Protein AF-A0A8D8CES4-F1 (afdb_monomer)

Foldseek 3Di:
DPPDPDPVNVVVVLVVQLVVLLVCLVPPDADPAADPPDDADAAPVSLLVVVLVQQVDSDHDVNVNSNRLRRYDQDCVRCVVQQDDDDPEKDWGWPDPHPVRDTDTDIHDDPPHDDDDDGDVSDRDHDDDRDDDDDDDDDDDDDD

Structure (mmCIF, N/CA/C/O backbone):
data_AF-A0A8D8CES4-F1
#
_entry.id   AF-A0A8D8CES4-F1
#
loop_
_atom_site.group_PDB
_atom_site.id
_atom_site.type_symbol
_atom_site.label_atom_id
_atom_site.label_alt_id
_atom_site.label_comp_id
_atom_site.label_asym_id
_atom_site.label_entity_id
_atom_site.label_seq_id
_atom_site.pdbx_PDB_ins_code
_atom_site.Cartn_x
_atom_site.Cartn_y
_atom_site.Cartn_z
_atom_site.occupancy
_atom_site.B_iso_or_equiv
_atom_site.auth_seq_id
_atom_site.auth_comp_id
_atom_site.auth_asym_id
_atom_site.auth_atom_id
_atom_site.pdbx_PDB_model_num
ATOM 1 N N . MET A 1 1 ? -45.005 7.919 4.998 1.00 36.72 1 MET A N 1
ATOM 2 C CA . MET A 1 1 ? -44.680 7.477 3.627 1.00 36.72 1 MET A CA 1
ATOM 3 C C . MET A 1 1 ? -43.292 6.870 3.662 1.00 36.72 1 MET A C 1
ATOM 5 O O . MET A 1 1 ? -42.314 7.602 3.669 1.00 36.72 1 MET A O 1
ATOM 9 N N . THR A 1 2 ? -43.204 5.549 3.790 1.00 36.75 2 THR A N 1
ATOM 10 C CA . THR A 1 2 ? -41.931 4.830 3.678 1.00 36.75 2 THR A CA 1
ATOM 11 C C . THR A 1 2 ? -41.704 4.614 2.190 1.00 36.75 2 THR A C 1
ATOM 13 O O . THR A 1 2 ? -42.417 3.822 1.578 1.00 36.75 2 THR A O 1
ATOM 16 N N . SER A 1 3 ? -40.812 5.393 1.579 1.00 40.34 3 SER A N 1
ATOM 17 C CA . SER A 1 3 ? -40.444 5.166 0.183 1.00 40.34 3 SER A CA 1
ATOM 18 C C . SER A 1 3 ? -39.639 3.874 0.134 1.00 40.34 3 SER A C 1
ATOM 20 O O . SER A 1 3 ? -38.518 3.822 0.633 1.00 40.34 3 SER A O 1
ATOM 22 N N . VAL A 1 4 ? -40.247 2.814 -0.393 1.00 48.78 4 VAL A N 1
ATOM 23 C CA . VAL A 1 4 ? -39.554 1.564 -0.704 1.00 48.78 4 VAL A CA 1
ATOM 24 C C . VAL A 1 4 ? -38.598 1.891 -1.846 1.00 48.78 4 VAL A C 1
ATOM 26 O O . VAL A 1 4 ? -39.045 2.153 -2.961 1.00 48.78 4 VAL A O 1
ATOM 29 N N . MET A 1 5 ? -37.301 1.960 -1.554 1.00 45.06 5 MET A N 1
ATOM 30 C CA . MET A 1 5 ? -36.267 2.054 -2.584 1.00 45.06 5 MET A CA 1
ATOM 31 C C . MET A 1 5 ? -36.370 0.768 -3.415 1.00 45.06 5 MET A C 1
ATOM 33 O O . MET A 1 5 ? -36.279 -0.326 -2.853 1.00 45.06 5 MET A O 1
ATOM 37 N N . ARG A 1 6 ? -36.701 0.877 -4.708 1.00 45.31 6 ARG A N 1
ATOM 38 C CA . ARG A 1 6 ? -36.865 -0.302 -5.567 1.00 45.31 6 ARG A CA 1
ATOM 39 C C . ARG A 1 6 ? -35.496 -0.939 -5.781 1.00 45.31 6 ARG A C 1
ATOM 41 O O . ARG A 1 6 ? -34.496 -0.237 -5.880 1.00 45.31 6 ARG A O 1
ATOM 48 N N . ILE A 1 7 ? -35.467 -2.266 -5.857 1.00 55.28 7 ILE A N 1
ATOM 49 C CA . ILE A 1 7 ? -34.242 -3.056 -6.068 1.00 55.28 7 ILE A CA 1
ATOM 50 C C . ILE A 1 7 ? -33.502 -2.583 -7.336 1.00 55.28 7 ILE A C 1
ATOM 52 O O . ILE A 1 7 ? -32.289 -2.411 -7.303 1.00 55.28 7 ILE A O 1
ATOM 56 N N . GLU A 1 8 ? -34.248 -2.232 -8.386 1.00 51.62 8 GLU A N 1
ATOM 57 C CA . GLU A 1 8 ? -33.722 -1.679 -9.644 1.00 51.62 8 GLU A CA 1
ATOM 58 C C . GLU A 1 8 ? -32.961 -0.348 -9.451 1.00 51.62 8 GLU A C 1
ATOM 60 O O . GLU A 1 8 ? -31.939 -0.120 -10.093 1.00 51.62 8 GLU A O 1
ATOM 65 N N . ASP A 1 9 ? -33.399 0.521 -8.530 1.00 52.28 9 ASP A N 1
ATOM 66 C CA . ASP A 1 9 ? -32.735 1.811 -8.274 1.00 52.28 9 ASP A CA 1
ATOM 67 C C . ASP A 1 9 ? -31.383 1.624 -7.560 1.00 52.28 9 ASP A C 1
ATOM 69 O O . ASP A 1 9 ? -30.446 2.401 -7.764 1.00 52.28 9 ASP A O 1
ATOM 73 N N . ALA A 1 10 ? -31.269 0.590 -6.719 1.00 56.56 10 ALA A N 1
ATOM 74 C CA . ALA A 1 10 ? -30.037 0.252 -6.012 1.00 56.56 10 ALA A CA 1
ATOM 75 C C . ALA A 1 10 ? -29.007 -0.413 -6.941 1.00 56.56 10 ALA A C 1
ATOM 77 O O . ALA A 1 10 ? -27.823 -0.082 -6.868 1.00 56.56 10 ALA A O 1
ATOM 78 N N . GLU A 1 11 ? -29.453 -1.288 -7.846 1.00 57.50 11 GLU A N 1
ATOM 79 C CA . GLU A 1 11 ? -28.596 -1.942 -8.844 1.00 57.50 11 GLU A CA 1
ATOM 80 C C . GLU A 1 11 ? -27.995 -0.928 -9.826 1.00 57.50 11 GLU A C 1
ATOM 82 O O . GLU A 1 11 ? -26.779 -0.895 -10.007 1.00 57.50 11 GLU A O 1
ATOM 87 N N . VAL A 1 12 ? -28.804 -0.009 -10.363 1.00 58.59 12 VAL A N 1
ATOM 88 C CA . VAL A 1 12 ? -28.316 1.054 -11.262 1.00 58.59 12 VAL A CA 1
ATOM 89 C C . VAL A 1 12 ? -27.350 2.006 -10.540 1.00 58.59 12 VAL A C 1
ATOM 91 O O . VAL A 1 12 ? -26.373 2.484 -11.123 1.00 58.59 12 VAL A O 1
ATOM 94 N N . ALA A 1 13 ? -27.572 2.288 -9.251 1.00 61.44 13 ALA A N 1
ATOM 95 C CA . ALA A 1 13 ? -26.642 3.088 -8.453 1.00 61.44 13 ALA A CA 1
ATOM 96 C C . ALA A 1 13 ? -25.303 2.366 -8.200 1.00 61.44 13 ALA A C 1
ATOM 98 O O . ALA A 1 13 ? -24.259 3.025 -8.199 1.00 61.44 13 ALA A O 1
ATOM 99 N N . ALA A 1 14 ? -25.326 1.045 -8.007 1.00 63.00 14 ALA A N 1
ATOM 100 C CA . ALA A 1 14 ? -24.134 0.220 -7.818 1.00 63.00 14 ALA A CA 1
ATOM 101 C C . ALA A 1 14 ? -23.326 0.064 -9.119 1.00 63.00 14 ALA A C 1
ATOM 103 O O . ALA A 1 14 ? -22.108 0.248 -9.101 1.00 63.00 14 ALA A O 1
ATOM 104 N N . GLU A 1 15 ? -23.986 -0.168 -10.259 1.00 65.06 15 GLU A N 1
ATOM 105 C CA . GLU A 1 15 ? -23.335 -0.241 -11.577 1.00 65.06 15 GLU A CA 1
ATOM 106 C C . GLU A 1 15 ? -22.633 1.073 -11.947 1.00 65.06 15 GLU A C 1
ATOM 108 O O . GLU A 1 15 ? -21.473 1.074 -12.370 1.00 65.06 15 GLU A O 1
ATOM 113 N N . ASN A 1 16 ? -23.299 2.212 -11.722 1.00 77.88 16 ASN A N 1
ATOM 114 C CA . ASN A 1 16 ? -22.713 3.535 -11.956 1.00 77.88 16 ASN A CA 1
ATOM 115 C C . ASN A 1 16 ? -21.458 3.766 -11.104 1.00 77.88 16 ASN A C 1
A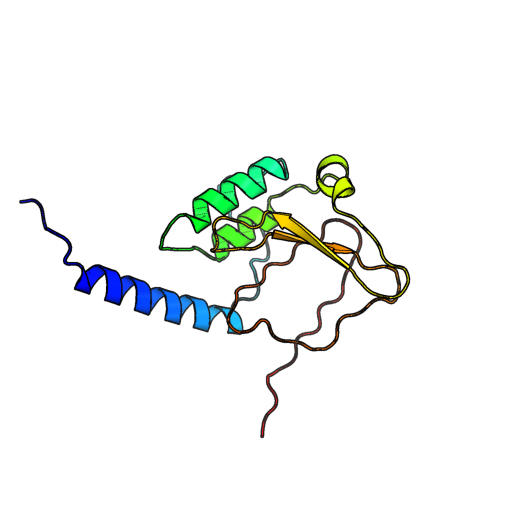TOM 117 O O . ASN A 1 16 ? -20.501 4.408 -11.543 1.00 77.88 16 ASN A O 1
ATOM 121 N N . GLN A 1 17 ? -21.444 3.232 -9.884 1.00 80.12 17 GLN A N 1
ATOM 122 C CA . GLN A 1 17 ? -20.298 3.351 -9.002 1.00 80.12 17 GLN A CA 1
ATOM 123 C C . GLN A 1 17 ? -19.151 2.423 -9.407 1.00 80.12 17 GLN A C 1
ATOM 125 O O . GLN A 1 17 ? -17.99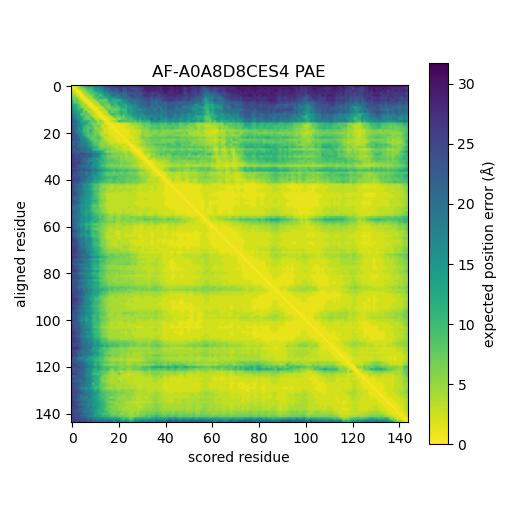8 2.849 -9.379 1.00 80.12 17 GLN A O 1
ATOM 130 N N . GLU A 1 18 ? -19.430 1.178 -9.788 1.00 81.50 18 GLU A N 1
ATOM 131 C CA . GLU A 1 18 ? -18.393 0.261 -10.256 1.00 81.50 18 GLU A CA 1
ATOM 132 C C . GLU A 1 18 ? -17.693 0.818 -11.499 1.00 81.50 18 GLU A C 1
ATOM 134 O O . GLU A 1 18 ? -16.464 0.847 -11.557 1.00 81.50 18 GLU A O 1
ATOM 139 N N . GLN A 1 19 ? -18.453 1.342 -12.464 1.00 82.31 19 GLN A N 1
ATOM 140 C CA . GLN A 1 19 ? -17.886 1.997 -13.645 1.00 82.31 19 GLN A CA 1
ATOM 141 C C . GLN A 1 19 ? -17.041 3.221 -13.273 1.00 82.31 19 GLN A C 1
ATOM 143 O O . GLN A 1 19 ? -15.943 3.398 -13.807 1.00 82.31 19 GLN A O 1
ATOM 148 N N . TYR A 1 20 ? -17.514 4.036 -12.326 1.00 83.75 20 TYR A N 1
ATOM 149 C CA . TYR A 1 20 ? -16.763 5.177 -11.806 1.00 83.75 20 TYR A CA 1
ATOM 150 C C . TYR A 1 20 ? -15.435 4.747 -11.160 1.00 83.75 20 TYR A C 1
ATOM 152 O O . TYR A 1 20 ? -14.378 5.282 -11.502 1.00 83.75 20 TYR A O 1
ATOM 160 N N . LEU A 1 21 ? -15.463 3.738 -10.285 1.00 82.00 21 LEU A N 1
ATOM 161 C CA . LEU A 1 21 ? -14.276 3.179 -9.635 1.00 82.00 21 LEU A CA 1
ATOM 162 C C . LEU A 1 21 ? -13.302 2.585 -10.663 1.00 82.00 21 LEU A C 1
ATOM 164 O O . LEU A 1 21 ? -12.125 2.945 -10.678 1.00 82.00 21 LEU A O 1
ATOM 168 N N . ARG A 1 22 ? -13.788 1.788 -11.621 1.00 83.12 22 ARG A N 1
ATOM 169 C CA . ARG A 1 22 ? -12.961 1.260 -12.720 1.00 83.12 22 ARG A CA 1
ATOM 170 C C . ARG A 1 22 ? -12.298 2.381 -13.518 1.00 83.12 22 ARG A C 1
ATOM 172 O O . ARG A 1 22 ? -11.114 2.286 -13.833 1.00 83.12 22 ARG A O 1
ATOM 179 N N . GLY A 1 23 ? -13.011 3.473 -13.792 1.00 79.81 23 GLY A N 1
ATOM 180 C CA . GLY A 1 23 ? -12.447 4.653 -14.453 1.00 79.81 23 GLY A CA 1
ATOM 181 C C . GLY A 1 23 ? -11.295 5.281 -13.661 1.00 79.81 23 GLY A C 1
ATOM 182 O O . GLY A 1 23 ? -10.253 5.616 -14.227 1.00 79.81 23 GLY A O 1
ATOM 183 N N . LEU A 1 24 ? -11.451 5.366 -12.340 1.00 82.00 24 LEU A N 1
ATOM 184 C CA . LEU A 1 24 ? -10.451 5.922 -11.431 1.00 82.00 24 LEU A CA 1
ATOM 185 C C . LEU A 1 24 ? -9.184 5.070 -11.310 1.00 82.00 24 LEU A C 1
ATOM 187 O O . LEU A 1 24 ? -8.133 5.621 -10.994 1.00 82.00 24 LEU A O 1
ATOM 191 N N . THR A 1 25 ? -9.224 3.765 -11.605 1.00 78.38 25 THR A N 1
ATOM 192 C CA . THR A 1 25 ? -8.002 2.928 -11.612 1.00 78.38 25 THR A CA 1
ATOM 193 C C . THR A 1 25 ? -6.941 3.438 -12.595 1.00 78.38 25 THR A C 1
ATOM 195 O O . THR A 1 25 ? -5.753 3.185 -12.408 1.00 78.38 25 THR A O 1
ATOM 198 N N . LYS A 1 26 ? -7.358 4.192 -13.622 1.00 77.31 26 LYS A N 1
ATOM 199 C CA . LYS A 1 26 ? -6.488 4.735 -14.675 1.00 77.31 26 LYS A CA 1
ATOM 200 C C . LYS A 1 26 ? -6.005 6.158 -14.401 1.00 77.31 26 LYS A C 1
ATOM 202 O O . LYS A 1 26 ? -5.031 6.588 -15.012 1.00 77.31 26 LYS A O 1
ATOM 207 N N . THR A 1 27 ? -6.701 6.907 -13.548 1.00 78.81 27 THR A N 1
ATOM 208 C CA . THR A 1 27 ? -6.497 8.359 -13.390 1.00 78.81 27 THR A CA 1
ATOM 209 C C . THR A 1 27 ? -6.125 8.774 -11.976 1.00 78.81 27 THR A C 1
ATOM 211 O O . THR A 1 27 ? -5.507 9.822 -11.802 1.00 78.81 27 THR A O 1
ATOM 214 N N . PHE A 1 28 ? -6.466 7.981 -10.961 1.00 82.25 28 PHE A N 1
ATOM 215 C CA . PHE A 1 28 ? -6.153 8.311 -9.581 1.00 82.25 28 PHE A CA 1
ATOM 216 C C . PHE A 1 28 ? -4.668 8.098 -9.285 1.00 82.25 28 PHE A C 1
ATOM 218 O O . PHE A 1 28 ? -4.131 7.007 -9.465 1.00 82.25 28 PHE A O 1
ATOM 225 N N . THR A 1 29 ? -4.007 9.138 -8.780 1.00 80.75 29 THR A N 1
ATOM 226 C CA . THR A 1 29 ? -2.563 9.124 -8.507 1.00 80.75 29 THR A CA 1
ATOM 227 C C . THR A 1 29 ? -2.205 9.162 -7.023 1.00 80.75 29 THR A C 1
ATOM 229 O O . THR A 1 29 ? -1.018 9.227 -6.705 1.00 80.75 29 THR A O 1
ATOM 232 N N . GLY A 1 30 ? -3.197 9.112 -6.130 1.00 82.88 30 GLY A N 1
ATOM 233 C CA . GLY A 1 30 ? -3.016 9.349 -4.697 1.00 82.88 30 GLY A CA 1
ATOM 234 C C . GLY A 1 30 ? -3.124 10.827 -4.311 1.00 82.88 30 GLY A C 1
ATOM 235 O O . GLY A 1 30 ? -3.028 11.714 -5.159 1.00 82.88 30 GLY A O 1
ATOM 236 N N . ILE A 1 31 ? -3.322 11.080 -3.018 1.00 85.44 31 ILE A N 1
ATOM 237 C CA . ILE A 1 31 ? -3.264 12.408 -2.401 1.00 85.44 31 ILE A CA 1
ATOM 238 C C . ILE A 1 31 ? -1.838 12.681 -1.906 1.00 85.44 31 ILE A C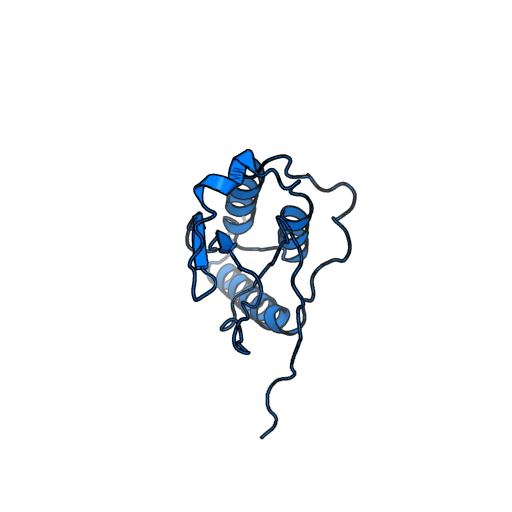 1
ATOM 240 O O . ILE A 1 31 ? -1.141 11.779 -1.447 1.00 85.44 31 ILE A O 1
ATOM 244 N N . GLU A 1 32 ? -1.391 13.935 -1.959 1.00 81.69 32 GLU A N 1
ATOM 245 C CA . GLU A 1 32 ? -0.028 14.289 -1.524 1.00 81.69 32 GLU A CA 1
ATOM 246 C C . GLU A 1 32 ? 0.132 14.314 0.001 1.00 81.69 32 GLU A C 1
ATOM 248 O O . GLU A 1 32 ? 1.229 14.134 0.533 1.00 81.69 32 GLU A O 1
ATOM 253 N N . LYS A 1 33 ? -0.959 14.587 0.722 1.00 83.94 33 LYS A N 1
ATOM 254 C CA . LYS A 1 33 ? -0.984 14.727 2.181 1.00 83.94 33 LYS A CA 1
ATOM 255 C C . LYS A 1 33 ? -2.270 14.124 2.735 1.00 83.94 33 LYS A C 1
ATOM 257 O O . LYS A 1 33 ? -3.297 14.206 2.062 1.00 83.94 33 LYS A O 1
ATOM 262 N N . PRO A 1 34 ? -2.254 13.582 3.968 1.00 86.25 34 PRO A N 1
ATOM 263 C CA . PRO A 1 34 ? -3.478 13.136 4.617 1.00 86.25 3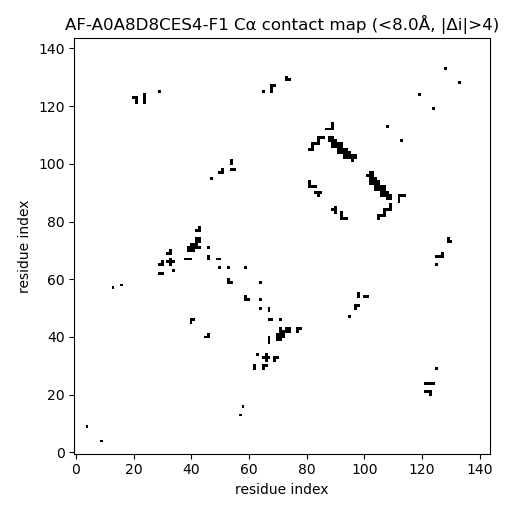4 PRO A CA 1
ATOM 264 C C . PRO A 1 34 ? -4.525 14.259 4.648 1.00 86.25 34 PRO A C 1
ATOM 266 O O . PRO A 1 34 ? -4.201 15.399 4.981 1.00 86.25 34 PRO A O 1
ATOM 269 N N . LEU A 1 35 ? -5.777 13.915 4.328 1.00 89.12 35 LEU A N 1
ATOM 270 C CA . LEU A 1 35 ? -6.946 14.781 4.510 1.00 89.12 35 LEU A CA 1
ATOM 271 C C . LEU A 1 35 ? -6.948 15.468 5.885 1.00 89.12 35 LEU A C 1
ATOM 273 O O . LEU A 1 35 ? -6.692 14.842 6.917 1.00 89.12 35 LEU A O 1
ATOM 277 N N . LYS A 1 36 ? -7.243 16.770 5.876 1.00 86.75 36 LYS A N 1
ATOM 278 C CA . LYS A 1 36 ? -7.332 17.594 7.081 1.00 86.75 36 LYS A CA 1
ATOM 279 C C . LYS A 1 36 ? -8.561 17.180 7.896 1.00 86.75 36 LYS A C 1
ATOM 281 O O . LYS A 1 36 ? -9.613 16.924 7.321 1.00 86.75 36 LYS A O 1
ATOM 286 N N . ASP A 1 37 ? -8.408 17.115 9.217 1.00 88.25 37 ASP A N 1
ATOM 287 C CA . ASP A 1 37 ? -9.475 16.814 10.186 1.00 88.25 37 ASP A CA 1
ATOM 288 C C . ASP A 1 37 ? -10.102 15.404 10.068 1.00 88.25 37 ASP A C 1
ATOM 290 O O . ASP A 1 37 ? -11.072 15.092 10.757 1.00 88.25 37 ASP A O 1
ATOM 294 N N . ALA A 1 38 ? -9.523 14.520 9.247 1.00 89.12 38 ALA A N 1
ATOM 295 C CA . ALA A 1 38 ? -9.937 13.124 9.140 1.00 89.12 38 ALA A CA 1
ATOM 296 C C . ALA A 1 38 ? -9.265 12.231 10.216 1.00 89.12 38 ALA A C 1
ATOM 298 O O . ALA A 1 38 ? -8.137 12.518 10.639 1.00 89.12 38 ALA A O 1
ATOM 299 N N . PRO A 1 39 ? -9.937 11.151 10.672 1.00 87.06 39 PRO A N 1
ATOM 300 C CA . PRO A 1 39 ? -9.389 10.232 11.672 1.00 87.06 39 PRO A CA 1
ATOM 301 C C . PRO A 1 39 ? -8.083 9.572 11.219 1.00 87.06 39 PRO A C 1
ATOM 303 O O . PRO A 1 39 ? -8.008 9.040 10.117 1.00 87.06 39 PRO A O 1
ATOM 306 N N . GLN A 1 40 ? -7.073 9.555 12.093 1.00 89.81 40 GLN A N 1
ATOM 307 C CA . GLN A 1 40 ? -5.788 8.903 11.823 1.00 89.81 40 GLN A CA 1
ATOM 308 C C . GLN A 1 40 ? -5.745 7.494 12.411 1.00 89.81 40 GLN A C 1
ATOM 310 O O . GLN A 1 40 ? -6.214 7.274 13.526 1.00 89.81 40 GLN A O 1
ATOM 315 N N . CYS A 1 41 ? -5.085 6.575 11.711 1.00 91.50 41 CYS A N 1
ATOM 316 C CA . CYS A 1 41 ? -4.765 5.255 12.246 1.00 91.50 41 CYS A CA 1
ATOM 317 C C . CYS A 1 41 ? -3.417 5.303 12.982 1.00 91.50 41 CYS A C 1
ATOM 319 O O . CYS A 1 41 ? -2.367 5.511 12.374 1.00 91.50 41 CYS A O 1
ATOM 321 N N . GLY A 1 42 ? -3.417 5.110 14.297 1.00 90.62 42 GLY A N 1
ATOM 322 C CA . GLY A 1 42 ? -2.205 5.047 15.111 1.00 90.62 42 GLY A CA 1
ATOM 323 C C . GLY A 1 42 ? -1.486 3.701 15.026 1.00 90.62 42 GLY A C 1
ATOM 324 O O . GLY A 1 42 ? -0.267 3.660 15.184 1.00 90.62 42 GLY A O 1
ATOM 325 N N . THR A 1 43 ? -2.219 2.620 14.740 1.00 96.25 43 THR A N 1
ATOM 326 C CA . THR A 1 43 ? -1.694 1.244 14.686 1.00 96.25 43 THR A CA 1
ATOM 327 C C . THR A 1 43 ? -2.143 0.491 13.431 1.00 96.25 43 THR A C 1
ATOM 329 O O . THR A 1 43 ? -3.126 0.851 12.781 1.00 96.25 43 THR A O 1
ATOM 332 N N . LEU A 1 44 ? -1.448 -0.601 13.095 1.00 97.62 44 LEU A N 1
ATOM 333 C CA . LEU A 1 44 ? -1.831 -1.498 12.000 1.00 97.62 44 LEU A CA 1
ATOM 334 C C . LEU A 1 44 ? -3.206 -2.137 12.243 1.00 97.62 44 LEU A C 1
ATOM 336 O O . LEU A 1 44 ? -3.965 -2.329 11.299 1.00 97.62 44 LEU A O 1
ATOM 340 N N . THR A 1 45 ? -3.539 -2.448 13.498 1.00 97.38 45 THR A N 1
ATOM 341 C CA . THR A 1 45 ? -4.846 -3.014 13.861 1.00 97.38 45 THR A CA 1
ATOM 342 C C . THR A 1 45 ? -5.974 -2.021 13.593 1.00 97.38 45 THR A C 1
ATOM 344 O O . THR A 1 45 ? -6.988 -2.399 13.015 1.00 97.38 45 THR A O 1
ATOM 347 N N . GLU A 1 46 ? -5.787 -0.751 13.961 1.00 96.94 46 GLU A N 1
ATOM 348 C CA . GLU A 1 46 ? -6.749 0.318 13.662 1.00 96.94 46 GLU A CA 1
ATOM 349 C C . GLU A 1 46 ? -6.897 0.535 12.155 1.00 96.94 46 GLU A C 1
ATOM 351 O O . GLU A 1 46 ? -8.016 0.662 11.668 1.00 96.94 46 GLU A O 1
ATOM 356 N N . LEU A 1 47 ? -5.788 0.509 11.404 1.00 97.62 47 LEU A N 1
ATOM 357 C CA . LEU A 1 47 ? -5.831 0.592 9.943 1.00 97.62 47 LEU A CA 1
ATOM 358 C C . LEU A 1 47 ? -6.666 -0.545 9.344 1.00 97.62 47 LEU A C 1
ATOM 360 O O . LEU A 1 47 ? -7.539 -0.292 8.521 1.00 97.62 47 LEU A O 1
ATOM 364 N N . ILE A 1 48 ? -6.415 -1.790 9.755 1.00 98.06 48 ILE A N 1
ATOM 365 C CA . ILE A 1 48 ? -7.169 -2.952 9.269 1.00 98.06 48 ILE A CA 1
ATOM 366 C C . ILE A 1 48 ? -8.657 -2.798 9.604 1.00 98.06 48 ILE A C 1
ATOM 368 O O . ILE A 1 48 ? -9.496 -2.984 8.725 1.00 98.06 48 ILE A O 1
ATOM 372 N N . ALA A 1 49 ? -8.988 -2.415 10.839 1.00 97.62 49 ALA A N 1
ATOM 373 C CA . ALA A 1 49 ? -10.372 -2.231 11.267 1.00 97.62 49 ALA A CA 1
ATOM 374 C C . ALA A 1 49 ? -11.102 -1.151 10.447 1.00 97.62 49 ALA A C 1
ATOM 376 O O . ALA A 1 49 ? -12.218 -1.387 9.981 1.00 97.62 49 ALA A O 1
ATOM 377 N N . GLU A 1 50 ? -10.467 -0.000 10.205 1.00 97.00 50 GLU A N 1
ATOM 378 C CA . GLU A 1 50 ? -11.057 1.063 9.384 1.00 97.00 50 GLU A CA 1
ATOM 379 C C . GLU A 1 50 ? -11.195 0.659 7.914 1.00 97.00 50 GLU A C 1
ATOM 381 O O . GLU A 1 50 ? -12.212 0.967 7.296 1.00 97.00 50 GLU A O 1
ATOM 386 N N . LEU A 1 51 ? -10.235 -0.085 7.352 1.00 97.31 51 LEU A N 1
ATOM 387 C CA . LEU A 1 51 ? -10.370 -0.627 5.996 1.00 97.31 51 LEU A CA 1
ATOM 388 C C . LEU A 1 51 ? -11.564 -1.586 5.907 1.00 97.31 51 LEU A C 1
ATOM 390 O O . LEU A 1 51 ? -12.387 -1.443 5.008 1.00 97.31 51 LEU A O 1
ATOM 394 N N . HIS A 1 52 ? -11.728 -2.502 6.866 1.00 97.75 52 HIS A N 1
ATOM 395 C CA . HIS A 1 52 ? -12.915 -3.365 6.927 1.00 97.75 52 HIS A CA 1
ATOM 396 C C . HIS A 1 52 ? -14.214 -2.560 6.979 1.00 97.75 52 HIS A C 1
ATOM 398 O O . HIS A 1 52 ? -15.158 -2.904 6.272 1.00 97.75 52 HIS A O 1
ATOM 404 N N . ARG A 1 53 ? -14.257 -1.474 7.761 1.00 96.06 53 ARG A N 1
ATOM 405 C CA . ARG A 1 53 ? -15.428 -0.592 7.847 1.00 96.06 53 ARG A CA 1
ATOM 406 C C . ARG A 1 53 ? -15.721 0.101 6.517 1.00 96.06 53 ARG A C 1
ATOM 408 O O . ARG A 1 53 ? -16.845 0.024 6.037 1.00 96.06 53 ARG A O 1
ATOM 415 N N . VAL A 1 54 ? -14.721 0.737 5.907 1.00 95.12 54 VAL A N 1
ATOM 416 C CA . VAL A 1 54 ? -14.880 1.471 4.640 1.00 95.12 54 VAL A CA 1
ATOM 417 C C . VAL A 1 54 ? -15.285 0.539 3.505 1.00 95.12 54 VAL A C 1
ATOM 419 O O . VAL A 1 54 ? -16.170 0.869 2.724 1.00 95.12 54 VAL A O 1
ATOM 422 N N . PHE A 1 55 ? -14.675 -0.643 3.422 1.00 95.19 55 PHE A N 1
ATOM 423 C CA . PHE A 1 55 ? -15.023 -1.619 2.397 1.00 95.19 55 PHE A CA 1
ATOM 424 C C . PHE A 1 55 ? -16.299 -2.403 2.732 1.00 95.19 55 PHE A C 1
ATOM 426 O O . PHE A 1 55 ? -16.804 -3.103 1.867 1.00 95.19 55 PHE A O 1
ATOM 433 N N . ALA A 1 56 ? -16.862 -2.326 3.942 1.00 94.62 56 ALA A N 1
ATOM 434 C CA . ALA A 1 56 ? -18.167 -2.935 4.216 1.00 94.62 56 ALA A CA 1
ATOM 435 C C . ALA A 1 56 ? -19.296 -2.211 3.468 1.00 94.62 56 ALA A C 1
ATOM 437 O O . ALA A 1 56 ? -20.241 -2.863 3.026 1.00 94.62 56 ALA A O 1
ATOM 438 N N . GLU A 1 57 ? -19.159 -0.898 3.275 1.00 90.31 57 GLU A N 1
ATOM 439 C CA . GLU A 1 57 ? -20.109 -0.070 2.536 1.00 90.31 57 GLU A CA 1
ATOM 440 C C . GLU A 1 57 ? -20.122 -0.415 1.036 1.00 90.31 57 GLU A C 1
ATOM 442 O O . GLU A 1 57 ? -19.170 -0.981 0.483 1.00 90.31 57 GLU A O 1
ATOM 447 N N . ASP A 1 58 ? -21.225 -0.082 0.364 1.00 82.56 58 ASP A N 1
ATOM 448 C CA . ASP A 1 58 ? -21.317 -0.214 -1.093 1.00 82.56 58 ASP A CA 1
ATOM 449 C C . ASP A 1 58 ? -20.524 0.892 -1.783 1.00 82.56 58 ASP A C 1
ATOM 451 O O . ASP A 1 58 ? -19.894 0.641 -2.805 1.00 82.56 58 ASP A O 1
ATOM 455 N N . ARG A 1 59 ? -20.487 2.090 -1.179 1.00 86.38 59 ARG A N 1
ATOM 456 C CA . ARG A 1 59 ? -19.764 3.276 -1.655 1.00 86.38 59 ARG A CA 1
ATOM 457 C C . ARG A 1 59 ? -18.380 3.382 -1.038 1.00 86.38 59 ARG A C 1
ATOM 459 O O . ARG A 1 59 ? -18.247 3.658 0.146 1.00 86.38 59 ARG A O 1
ATOM 466 N N . VAL A 1 60 ? -17.345 3.261 -1.868 1.00 89.69 60 VAL A N 1
ATOM 467 C CA . VAL A 1 60 ? -15.951 3.406 -1.424 1.00 89.69 60 VAL A CA 1
ATOM 468 C C . VAL A 1 60 ? -15.392 4.760 -1.851 1.00 89.69 60 VAL A C 1
ATOM 470 O O . VAL A 1 60 ? -15.281 5.059 -3.040 1.00 89.69 60 VAL A O 1
ATOM 473 N N . ASN A 1 61 ? -14.989 5.574 -0.874 1.00 90.50 61 ASN A N 1
ATOM 474 C CA . ASN A 1 61 ? -14.238 6.803 -1.121 1.00 90.50 61 ASN A CA 1
ATOM 475 C C . ASN A 1 61 ? -12.733 6.491 -1.197 1.00 90.50 61 ASN A C 1
ATOM 477 O O . ASN A 1 61 ? -12.073 6.296 -0.175 1.00 90.50 61 ASN A O 1
ATOM 481 N N . ILE A 1 62 ? -12.183 6.477 -2.413 1.00 91.44 62 ILE A N 1
ATOM 482 C CA . ILE A 1 62 ? -10.775 6.136 -2.657 1.00 91.44 62 ILE A CA 1
ATOM 483 C C . ILE A 1 62 ? -9.775 7.151 -2.080 1.00 91.44 62 ILE A C 1
ATOM 485 O O . ILE A 1 62 ? -8.678 6.762 -1.680 1.00 91.44 62 ILE A O 1
ATOM 489 N N . GLU A 1 63 ? -10.145 8.430 -1.967 1.00 91.81 63 GLU A N 1
ATOM 490 C CA . GLU A 1 63 ? -9.301 9.446 -1.325 1.00 91.81 63 GLU A CA 1
ATOM 491 C C . GLU A 1 63 ? -9.203 9.186 0.177 1.00 91.81 63 GLU A C 1
ATOM 493 O O . GLU A 1 63 ? -8.126 9.297 0.764 1.00 91.81 63 GLU A O 1
ATOM 498 N N . TYR A 1 64 ? -10.312 8.770 0.795 1.00 94.75 64 TYR A N 1
ATOM 499 C CA . TYR A 1 64 ? -10.329 8.401 2.205 1.00 94.75 64 TYR A CA 1
ATOM 500 C C . TYR A 1 64 ? -9.544 7.111 2.470 1.00 94.75 64 TYR A C 1
ATOM 502 O O . TYR A 1 64 ? -8.763 7.062 3.416 1.00 94.75 64 TYR A O 1
ATOM 510 N N . VAL A 1 65 ? -9.646 6.098 1.600 1.00 95.31 65 VAL A N 1
ATOM 511 C CA . VAL A 1 65 ? -8.791 4.897 1.686 1.00 95.31 65 VAL A CA 1
ATOM 512 C C . VAL A 1 65 ? -7.311 5.277 1.590 1.00 95.31 65 VAL A C 1
ATOM 514 O O . VAL A 1 65 ? -6.495 4.820 2.395 1.00 95.31 65 VAL A O 1
ATOM 517 N N . ASN A 1 66 ? -6.948 6.158 0.651 1.00 94.88 66 ASN A N 1
ATOM 518 C CA . ASN A 1 66 ? -5.571 6.626 0.532 1.00 94.88 66 ASN A CA 1
ATOM 519 C C . ASN A 1 66 ? -5.125 7.430 1.767 1.00 94.88 66 ASN A C 1
ATOM 521 O O . ASN A 1 66 ? -4.013 7.221 2.250 1.00 94.88 66 ASN A O 1
ATOM 525 N N . HIS A 1 67 ? -6.007 8.251 2.348 1.00 95.44 67 HIS A N 1
ATOM 526 C CA . HIS A 1 67 ? -5.773 8.919 3.629 1.00 95.44 67 HIS A CA 1
ATOM 527 C C . HIS A 1 67 ? -5.504 7.928 4.764 1.00 95.44 67 HIS A C 1
ATOM 529 O O . HIS A 1 67 ? -4.508 8.096 5.464 1.00 95.44 67 HIS A O 1
ATOM 535 N N . LEU A 1 68 ? -6.333 6.892 4.937 1.00 96.56 68 LEU A N 1
ATOM 536 C CA . LEU A 1 68 ? -6.145 5.883 5.986 1.00 96.56 68 LEU A CA 1
ATOM 537 C C . LEU A 1 68 ? -4.764 5.231 5.858 1.00 96.56 68 LEU A C 1
ATOM 539 O O . LEU A 1 68 ? -3.985 5.238 6.816 1.00 96.56 68 LEU A O 1
ATOM 543 N N . MET A 1 69 ? -4.412 4.791 4.644 1.00 95.75 69 MET A N 1
ATOM 544 C CA . MET A 1 69 ? -3.091 4.234 4.345 1.00 95.75 69 MET A CA 1
ATOM 545 C C . MET A 1 69 ? -1.973 5.232 4.684 1.00 95.75 69 MET A C 1
ATOM 547 O O . MET A 1 69 ? -0.994 4.876 5.338 1.00 95.75 69 MET A O 1
ATOM 551 N N . MET A 1 70 ? -2.090 6.505 4.306 1.00 93.25 70 MET A N 1
ATOM 552 C CA . MET A 1 70 ? -1.060 7.506 4.609 1.00 93.25 70 MET A CA 1
ATOM 553 C C . MET A 1 70 ? -0.959 7.835 6.101 1.00 93.25 70 MET A C 1
ATOM 555 O O . MET A 1 70 ? 0.156 7.958 6.608 1.00 93.25 70 MET A O 1
ATOM 559 N N . SER A 1 71 ? -2.093 7.931 6.797 1.00 93.94 71 SER A N 1
ATOM 560 C CA . SER A 1 71 ? -2.184 8.322 8.207 1.00 93.94 71 SER A CA 1
ATOM 561 C C . SER A 1 71 ? -1.535 7.310 9.149 1.00 93.94 71 SER A C 1
ATOM 563 O O . SER A 1 71 ? -1.007 7.706 10.188 1.00 93.94 71 SER A O 1
ATOM 565 N N . TYR A 1 72 ? -1.503 6.029 8.753 1.00 94.94 72 TYR A N 1
ATOM 566 C CA . TYR A 1 72 ? -0.838 4.986 9.521 1.00 94.94 72 TYR A CA 1
ATOM 567 C C . TYR A 1 72 ? 0.632 5.329 9.790 1.00 94.94 72 TYR A C 1
ATOM 569 O O . TYR A 1 72 ? 1.447 5.450 8.867 1.00 94.94 72 TYR A O 1
ATOM 577 N N . LYS A 1 73 ? 1.001 5.453 11.065 1.00 91.38 73 LYS A N 1
ATOM 578 C CA . LYS A 1 73 ? 2.395 5.643 11.483 1.00 91.38 73 LYS A CA 1
ATOM 579 C C . LYS A 1 73 ? 3.087 4.285 11.560 1.00 91.38 73 LYS A C 1
ATOM 581 O O . LYS A 1 73 ? 2.836 3.509 12.472 1.00 91.38 73 LYS A O 1
ATOM 586 N N . SER A 1 74 ? 3.963 4.004 10.592 1.00 93.75 74 SER A N 1
ATOM 587 C CA . SER A 1 74 ? 4.659 2.713 10.494 1.00 93.75 74 SER A CA 1
ATOM 588 C C . SER A 1 74 ? 5.383 2.361 11.796 1.00 93.75 74 SER A C 1
ATOM 590 O O . SER A 1 74 ? 6.257 3.100 12.251 1.00 93.75 74 SER A O 1
ATOM 592 N N . ASN A 1 75 ? 5.057 1.194 12.351 1.00 96.75 75 ASN A N 1
ATOM 593 C CA . ASN A 1 75 ? 5.720 0.627 13.516 1.00 96.75 75 ASN A CA 1
ATOM 594 C C . ASN A 1 75 ? 6.178 -0.802 13.209 1.00 96.75 75 ASN A C 1
ATOM 596 O O . ASN A 1 75 ? 5.368 -1.720 13.076 1.00 96.75 75 ASN A O 1
ATOM 600 N N . ALA A 1 76 ? 7.496 -1.009 13.139 1.00 97.31 76 ALA A N 1
ATOM 601 C CA . ALA A 1 76 ? 8.076 -2.304 12.793 1.00 97.31 76 ALA A CA 1
ATOM 602 C C . ALA A 1 76 ? 7.611 -3.449 13.705 1.00 97.31 76 ALA A C 1
ATOM 604 O O . ALA A 1 76 ? 7.491 -4.580 13.238 1.00 97.31 76 ALA A O 1
ATOM 605 N N . ALA A 1 77 ? 7.311 -3.182 14.978 1.00 98.12 77 ALA A N 1
ATOM 606 C CA . ALA A 1 77 ? 6.825 -4.211 15.894 1.00 98.12 77 ALA A CA 1
ATOM 607 C C . ALA A 1 77 ? 5.488 -4.832 15.442 1.00 98.12 77 ALA A C 1
ATOM 609 O O . ALA A 1 77 ? 5.248 -6.010 15.701 1.00 98.12 77 ALA A O 1
ATOM 610 N N . GLU A 1 78 ? 4.652 -4.075 14.729 1.00 98.06 78 GLU A N 1
ATOM 611 C CA . GLU A 1 78 ? 3.313 -4.502 14.309 1.00 98.06 78 GLU A CA 1
ATOM 612 C C . GLU A 1 78 ? 3.348 -5.374 13.050 1.00 98.06 78 GLU A C 1
ATOM 614 O O . GLU A 1 78 ? 2.625 -6.369 12.954 1.00 98.06 78 GLU A O 1
ATOM 619 N N . TRP A 1 79 ? 4.219 -5.034 12.093 1.00 98.06 79 TRP A N 1
ATOM 620 C CA . TRP A 1 79 ? 4.248 -5.683 10.781 1.00 98.06 79 TRP A CA 1
ATOM 621 C C . TRP A 1 79 ? 5.403 -6.671 10.573 1.00 98.06 79 TRP A C 1
ATOM 623 O O . TRP A 1 79 ? 5.353 -7.478 9.642 1.00 98.06 79 TRP A O 1
ATOM 633 N N . ARG A 1 80 ? 6.428 -6.693 11.441 1.00 97.94 80 ARG A N 1
ATOM 634 C CA . ARG A 1 80 ? 7.620 -7.556 11.274 1.00 97.94 80 ARG A CA 1
ATOM 635 C C . ARG A 1 80 ? 7.292 -9.044 11.151 1.00 97.94 80 ARG A C 1
ATOM 637 O O . ARG A 1 80 ? 7.984 -9.747 10.425 1.00 97.94 80 ARG A O 1
ATOM 644 N N . LYS A 1 81 ? 6.229 -9.529 11.800 1.00 98.12 81 LYS A N 1
ATOM 645 C CA . LYS A 1 81 ? 5.786 -10.934 11.688 1.00 98.12 81 LYS A CA 1
ATOM 646 C C . LYS A 1 81 ? 5.374 -11.339 10.262 1.00 98.12 81 LYS A C 1
ATOM 648 O O . LYS A 1 81 ? 5.417 -12.521 9.929 1.00 98.12 81 LYS A O 1
ATOM 653 N N . PHE A 1 82 ? 5.005 -10.371 9.422 1.00 98.50 82 PHE A N 1
ATOM 654 C CA . PHE A 1 82 ? 4.660 -10.579 8.015 1.00 98.50 82 PHE A CA 1
ATOM 655 C C . PHE A 1 82 ? 5.841 -10.330 7.070 1.00 98.50 82 PHE A C 1
ATOM 657 O O . PHE A 1 82 ? 5.769 -10.708 5.906 1.00 98.50 82 PHE A O 1
ATOM 664 N N . ALA A 1 83 ? 6.928 -9.716 7.545 1.00 98.12 83 ALA A N 1
ATOM 665 C CA . ALA A 1 83 ? 8.073 -9.333 6.726 1.00 98.12 83 ALA A CA 1
ATOM 666 C C . ALA A 1 83 ? 8.995 -10.527 6.430 1.00 98.12 83 ALA A C 1
ATOM 668 O O . ALA A 1 83 ? 10.074 -10.663 7.009 1.00 98.12 83 ALA A O 1
ATOM 669 N N . LYS A 1 84 ? 8.547 -11.420 5.543 1.00 98.12 84 LYS A N 1
ATOM 670 C CA . LYS A 1 84 ? 9.298 -12.610 5.128 1.00 98.12 84 LYS A CA 1
ATOM 671 C C . LYS A 1 84 ? 10.046 -12.304 3.840 1.00 98.12 84 LYS A C 1
ATOM 673 O O . LYS A 1 84 ? 9.423 -12.080 2.810 1.00 98.12 84 LYS A O 1
ATOM 678 N N . PHE A 1 85 ? 11.370 -12.299 3.891 1.00 98.12 85 PHE A N 1
ATOM 679 C CA . PHE A 1 85 ? 12.210 -12.016 2.730 1.00 98.12 85 PHE A CA 1
ATOM 680 C C . PHE A 1 85 ? 12.588 -13.302 1.995 1.00 98.12 85 PHE A C 1
ATOM 682 O O . PHE A 1 85 ? 12.732 -14.359 2.608 1.00 98.12 85 PHE A O 1
ATOM 689 N N . ASP A 1 86 ? 12.795 -13.178 0.689 1.00 97.50 86 ASP A N 1
ATOM 690 C CA . ASP A 1 86 ? 13.401 -14.202 -0.157 1.00 97.50 86 ASP A CA 1
ATOM 691 C C . ASP A 1 86 ? 14.676 -13.633 -0.795 1.00 97.50 86 ASP A C 1
ATOM 693 O O . ASP A 1 86 ? 14.795 -12.427 -1.026 1.00 97.50 86 ASP A O 1
ATOM 697 N N . ARG A 1 87 ? 15.671 -14.491 -1.033 1.00 95.94 87 ARG A N 1
ATOM 698 C CA . ARG A 1 87 ? 16.981 -14.068 -1.543 1.00 95.94 87 ARG A CA 1
ATOM 699 C C . ARG A 1 87 ? 16.917 -13.573 -2.990 1.00 95.94 87 ARG A C 1
ATOM 701 O O . ARG A 1 87 ? 17.661 -12.665 -3.349 1.00 95.94 87 ARG A O 1
ATOM 708 N N . TYR A 1 88 ? 16.068 -14.169 -3.819 1.00 95.94 88 TYR A N 1
ATOM 709 C CA . TYR A 1 88 ? 16.131 -14.029 -5.275 1.00 95.94 88 TYR A CA 1
ATOM 710 C C . TYR A 1 88 ? 15.008 -13.176 -5.857 1.00 95.94 88 TYR A C 1
ATOM 712 O O . TYR A 1 88 ? 15.124 -12.710 -6.986 1.00 95.94 88 TYR A O 1
ATOM 720 N N . ARG A 1 89 ? 13.925 -12.969 -5.108 1.00 95.81 89 ARG A N 1
ATOM 721 C CA . ARG A 1 89 ? 12.768 -12.188 -5.552 1.00 95.81 89 ARG A CA 1
ATOM 722 C C . ARG A 1 89 ? 12.127 -11.434 -4.401 1.00 95.81 89 ARG A C 1
ATOM 724 O O . ARG A 1 89 ? 12.233 -11.849 -3.247 1.00 95.81 89 ARG A O 1
ATOM 731 N N . TYR A 1 90 ? 11.403 -10.370 -4.732 1.00 97.88 90 TYR A N 1
ATOM 732 C CA . TYR A 1 90 ? 10.544 -9.729 -3.751 1.00 97.88 90 TYR A CA 1
ATOM 733 C C . TYR A 1 90 ? 9.416 -10.687 -3.355 1.00 97.88 90 TYR A C 1
ATOM 735 O O . TYR A 1 90 ? 8.991 -11.547 -4.137 1.00 97.88 90 TYR A O 1
ATOM 743 N N . THR A 1 91 ? 8.928 -10.554 -2.129 1.00 98.25 91 THR A N 1
ATOM 744 C CA . THR A 1 91 ? 7.849 -11.400 -1.613 1.00 98.25 91 THR A CA 1
ATOM 745 C C . THR A 1 91 ? 6.568 -10.608 -1.435 1.00 98.25 91 THR A C 1
ATOM 747 O O . THR A 1 91 ? 6.565 -9.385 -1.310 1.00 98.25 91 THR A O 1
ATOM 750 N N . ARG A 1 92 ? 5.459 -11.342 -1.426 1.00 98.31 92 ARG A N 1
ATOM 751 C CA . ARG A 1 92 ? 4.097 -10.844 -1.274 1.00 98.31 92 ARG A CA 1
ATOM 752 C C . ARG A 1 92 ? 3.467 -11.564 -0.086 1.00 98.31 92 ARG A C 1
ATOM 754 O O . ARG A 1 92 ? 3.082 -12.722 -0.207 1.00 98.31 92 ARG A O 1
ATOM 761 N N . ASN A 1 93 ? 3.401 -10.904 1.065 1.00 98.50 93 ASN A N 1
ATOM 762 C CA . ASN A 1 93 ? 2.962 -11.517 2.317 1.00 98.50 93 ASN A CA 1
ATOM 763 C C . ASN A 1 93 ? 1.564 -11.014 2.671 1.00 98.50 93 ASN A C 1
ATOM 765 O O . ASN A 1 93 ? 1.389 -9.824 2.924 1.00 98.50 93 ASN A O 1
ATOM 769 N N . LEU A 1 94 ? 0.569 -11.901 2.676 1.00 98.44 94 LEU A N 1
ATOM 770 C CA . LEU A 1 94 ? -0.791 -11.540 3.075 1.00 98.44 94 LEU A CA 1
ATOM 771 C C . LEU A 1 94 ? -0.808 -11.114 4.551 1.00 98.44 94 LEU A C 1
ATOM 773 O O . LEU A 1 94 ? -0.303 -11.838 5.412 1.00 98.44 94 LEU A O 1
ATOM 777 N N . VAL A 1 95 ? -1.371 -9.936 4.816 1.00 98.44 95 VAL A N 1
ATOM 778 C CA . VAL A 1 95 ? -1.587 -9.396 6.165 1.00 98.44 95 VAL A CA 1
ATOM 779 C C . VAL A 1 95 ? -3.033 -9.632 6.581 1.00 98.44 95 VAL A C 1
ATOM 781 O O . VAL A 1 95 ? -3.268 -10.143 7.671 1.00 98.44 95 VAL A O 1
ATOM 784 N N . ASP A 1 96 ? -3.975 -9.299 5.696 1.00 98.50 96 ASP A N 1
ATOM 785 C CA . ASP A 1 96 ? -5.413 -9.442 5.916 1.00 98.50 96 ASP A CA 1
ATOM 786 C C . ASP A 1 96 ? -6.116 -9.718 4.575 1.00 98.50 96 ASP A C 1
ATOM 788 O O . ASP A 1 96 ? -5.802 -9.080 3.567 1.00 98.50 96 ASP A O 1
ATOM 792 N N . ALA A 1 97 ? -7.031 -10.690 4.554 1.00 97.81 97 ALA A N 1
ATOM 793 C CA . ALA A 1 97 ? -7.794 -11.079 3.359 1.00 97.81 97 ALA A CA 1
ATOM 794 C C . ALA A 1 97 ? -9.054 -10.219 3.135 1.00 97.81 97 ALA A C 1
ATOM 796 O O . ALA A 1 97 ? -9.852 -10.495 2.238 1.00 97.81 97 ALA A O 1
ATOM 797 N N . GLY A 1 98 ? -9.261 -9.215 3.988 1.00 97.06 98 GLY A N 1
ATOM 798 C CA . GLY A 1 98 ? -10.416 -8.345 3.975 1.00 97.06 98 GLY A CA 1
ATOM 799 C C . GLY A 1 98 ? -11.726 -9.093 4.191 1.00 97.06 9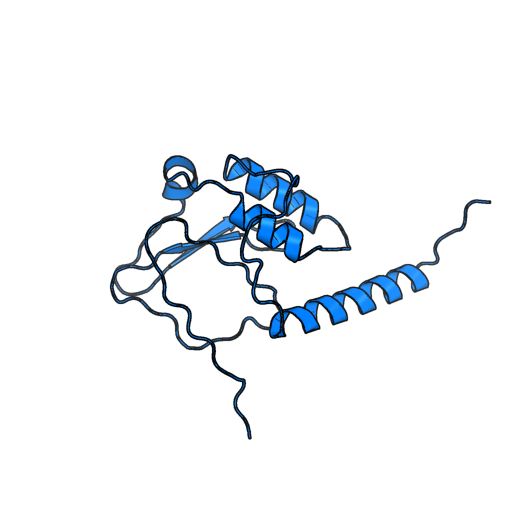8 GLY A C 1
ATOM 800 O O . GLY A 1 98 ? -11.798 -10.164 4.795 1.00 97.06 98 GLY A O 1
ATOM 801 N N . ASN A 1 99 ? -12.788 -8.490 3.679 1.00 95.94 99 ASN A N 1
ATOM 802 C CA . ASN A 1 99 ? -14.155 -9.006 3.680 1.00 95.94 99 ASN A CA 1
ATOM 803 C C . ASN A 1 99 ? -14.575 -9.477 2.272 1.00 95.94 99 ASN A C 1
ATOM 805 O O . ASN A 1 99 ? -15.738 -9.370 1.892 1.00 95.94 99 ASN A O 1
ATOM 809 N N . GLY A 1 100 ? -13.607 -9.939 1.469 1.00 94.25 100 GLY A N 1
ATOM 810 C CA . GLY A 1 100 ? -13.797 -10.294 0.059 1.00 94.25 100 GLY A CA 1
ATOM 811 C C . GLY A 1 100 ? -13.737 -9.110 -0.913 1.00 94.25 100 GLY A C 1
ATOM 812 O O . GLY A 1 100 ? -13.704 -9.332 -2.119 1.00 94.25 100 GLY A O 1
ATOM 813 N N . LYS A 1 101 ? -13.676 -7.866 -0.413 1.00 93.19 101 LYS A N 1
ATOM 814 C CA . LYS A 1 101 ? -13.611 -6.647 -1.241 1.00 93.19 101 LYS A CA 1
ATOM 815 C C . LYS A 1 101 ? -12.215 -6.013 -1.323 1.00 93.19 101 LYS A C 1
ATOM 817 O O . LYS A 1 101 ? -11.996 -5.141 -2.158 1.00 93.19 101 LYS A O 1
ATOM 822 N N . PHE A 1 102 ? -11.262 -6.433 -0.489 1.00 96.31 102 PHE A N 1
ATOM 823 C CA . PHE A 1 102 ? -9.874 -5.967 -0.548 1.00 96.31 102 PHE A CA 1
ATOM 824 C C . PHE A 1 102 ? -8.901 -7.029 -0.028 1.00 96.31 102 PHE A C 1
ATOM 826 O O . PHE A 1 102 ? -9.289 -7.915 0.723 1.00 96.31 102 PHE A O 1
ATOM 833 N N . ASN A 1 103 ? -7.625 -6.898 -0.391 1.00 97.44 103 ASN A N 1
ATOM 834 C CA . ASN A 1 103 ? -6.522 -7.640 0.217 1.00 97.44 103 ASN A CA 1
ATOM 835 C C . ASN A 1 103 ? -5.482 -6.645 0.734 1.00 97.44 103 ASN A C 1
ATOM 837 O O . ASN A 1 103 ? -5.026 -5.786 -0.021 1.00 97.44 103 ASN A O 1
ATOM 841 N N . LEU A 1 104 ? -5.061 -6.789 1.991 1.00 98.19 104 LEU A N 1
ATOM 842 C CA . LEU A 1 104 ? -3.935 -6.041 2.543 1.00 98.19 104 LEU A CA 1
ATOM 843 C C . LEU A 1 104 ? -2.694 -6.932 2.566 1.00 98.19 104 LEU A C 1
ATOM 845 O O . LEU A 1 104 ? -2.691 -8.025 3.137 1.00 98.19 104 LEU A O 1
ATOM 849 N N . MET A 1 105 ? -1.617 -6.458 1.948 1.00 98.19 105 MET A N 1
ATOM 850 C CA . MET A 1 105 ? -0.391 -7.231 1.771 1.00 98.19 105 MET A CA 1
ATOM 851 C C . MET A 1 105 ? 0.841 -6.404 2.121 1.00 98.19 105 MET A C 1
ATOM 853 O O . MET A 1 105 ? 0.892 -5.203 1.867 1.00 98.19 105 MET A O 1
ATOM 857 N N . LEU A 1 106 ? 1.864 -7.076 2.646 1.00 98.44 106 LEU A N 1
ATOM 858 C CA . LEU A 1 106 ? 3.186 -6.517 2.877 1.00 98.44 106 LEU A CA 1
ATOM 859 C C . LEU A 1 106 ? 4.166 -7.092 1.857 1.00 98.44 106 LEU A C 1
ATOM 861 O O . LEU A 1 106 ? 4.394 -8.305 1.800 1.00 98.44 106 LEU A O 1
ATOM 865 N N . LEU A 1 107 ? 4.749 -6.208 1.050 1.00 98.38 107 LEU A N 1
ATOM 866 C CA . LEU A 1 107 ? 5.763 -6.575 0.070 1.00 98.38 107 LEU A CA 1
ATOM 867 C C . LEU A 1 107 ? 7.157 -6.318 0.643 1.00 98.38 107 LEU A C 1
ATOM 869 O O . LEU A 1 107 ? 7.419 -5.242 1.181 1.00 98.38 107 LEU A O 1
ATOM 873 N N . CYS A 1 108 ? 8.043 -7.306 0.533 1.00 98.38 108 CYS A N 1
ATOM 874 C CA . CYS A 1 108 ? 9.432 -7.188 0.971 1.00 98.38 108 CYS A CA 1
ATOM 875 C C . CYS A 1 108 ? 10.364 -7.216 -0.232 1.00 98.38 108 CYS A C 1
ATOM 877 O O . CYS A 1 108 ? 10.359 -8.185 -0.987 1.00 98.38 108 CYS A O 1
ATOM 879 N N . TRP A 1 109 ? 11.191 -6.184 -0.351 1.00 98.12 109 TRP A N 1
ATOM 880 C CA . TRP A 1 109 ? 12.166 -6.009 -1.421 1.00 98.12 109 TRP A CA 1
ATOM 881 C C . TRP A 1 109 ? 13.555 -6.022 -0.789 1.00 98.12 109 TRP A C 1
ATOM 883 O O . TRP A 1 109 ? 13.813 -5.233 0.123 1.00 98.12 109 TRP A O 1
ATOM 893 N N . ASN A 1 110 ? 14.428 -6.930 -1.226 1.00 96.44 110 ASN A N 1
ATOM 894 C CA . ASN A 1 110 ? 15.854 -6.784 -0.944 1.00 96.44 110 ASN A CA 1
ATOM 895 C C . ASN A 1 110 ? 16.481 -5.819 -1.955 1.00 96.44 110 ASN A C 1
ATOM 897 O O . ASN A 1 110 ? 15.875 -5.461 -2.965 1.00 96.44 110 ASN A O 1
ATOM 901 N N . GLU A 1 111 ? 17.711 -5.401 -1.675 1.00 94.88 111 GLU A N 1
ATOM 902 C CA . GLU A 1 111 ? 18.483 -4.563 -2.585 1.00 94.88 111 GLU A CA 1
ATOM 903 C C . GLU A 1 111 ? 18.564 -5.187 -3.989 1.00 94.88 111 GLU A C 1
ATOM 905 O O . GLU A 1 111 ? 18.764 -6.394 -4.145 1.00 94.88 111 GLU A O 1
ATOM 910 N N . GLY A 1 112 ? 18.360 -4.357 -5.013 1.00 94.00 112 GLY A N 1
ATOM 911 C CA . GLY A 1 112 ? 18.371 -4.779 -6.415 1.00 94.00 112 GLY A CA 1
ATOM 912 C C . GLY A 1 112 ? 17.115 -5.521 -6.886 1.00 94.00 112 GLY A C 1
ATOM 913 O O . GLY A 1 112 ? 17.033 -5.866 -8.063 1.00 94.00 112 GLY A O 1
ATOM 914 N N . HIS A 1 113 ? 16.126 -5.774 -6.020 1.00 97.19 113 HIS A N 1
ATOM 915 C CA . HIS A 1 113 ? 14.854 -6.358 -6.453 1.00 97.19 113 HIS A CA 1
ATOM 916 C C . HIS A 1 113 ? 14.001 -5.327 -7.196 1.00 97.19 113 HIS A C 1
ATOM 918 O O . HIS A 1 113 ? 13.904 -4.172 -6.792 1.00 97.19 113 HIS A O 1
ATOM 924 N N . ALA A 1 114 ? 13.328 -5.778 -8.252 1.00 95.88 114 ALA A N 1
ATOM 925 C CA . ALA A 1 114 ? 12.399 -4.979 -9.040 1.00 95.88 114 ALA A CA 1
ATOM 926 C C . ALA A 1 114 ? 11.187 -5.824 -9.451 1.00 95.88 114 ALA A C 1
ATOM 928 O O . ALA A 1 114 ? 11.238 -7.058 -9.439 1.00 95.88 114 ALA A O 1
ATOM 929 N N . SER A 1 115 ? 10.092 -5.156 -9.812 1.00 95.81 115 SER A N 1
ATOM 930 C CA . SER A 1 115 ? 8.971 -5.803 -10.495 1.00 95.81 115 SER A CA 1
ATOM 931 C C . SER A 1 115 ? 9.116 -5.647 -12.006 1.00 95.81 115 SER A C 1
ATOM 933 O O . SER A 1 115 ? 9.781 -4.729 -12.487 1.00 95.81 115 SER A O 1
ATOM 935 N N . ALA A 1 116 ? 8.491 -6.552 -12.758 1.00 95.69 116 ALA A N 1
ATOM 936 C CA . ALA A 1 116 ? 8.236 -6.311 -14.172 1.00 95.69 116 ALA A CA 1
ATOM 937 C C . ALA A 1 116 ? 7.225 -5.163 -14.331 1.00 95.69 116 ALA A C 1
ATOM 939 O O . ALA A 1 116 ? 6.482 -4.858 -13.399 1.00 95.69 116 ALA A O 1
ATOM 940 N N . ILE A 1 117 ? 7.148 -4.563 -15.518 1.00 94.94 117 ILE A N 1
ATOM 941 C CA . ILE A 1 117 ? 6.046 -3.654 -15.856 1.00 94.94 117 ILE A CA 1
ATOM 942 C C . ILE A 1 117 ? 4.744 -4.469 -15.836 1.00 94.94 117 ILE A C 1
ATOM 944 O O . ILE A 1 117 ? 4.676 -5.525 -16.463 1.00 94.94 117 ILE A O 1
ATOM 948 N N . HIS A 1 118 ? 3.741 -4.011 -15.089 1.00 92.69 118 HIS A N 1
A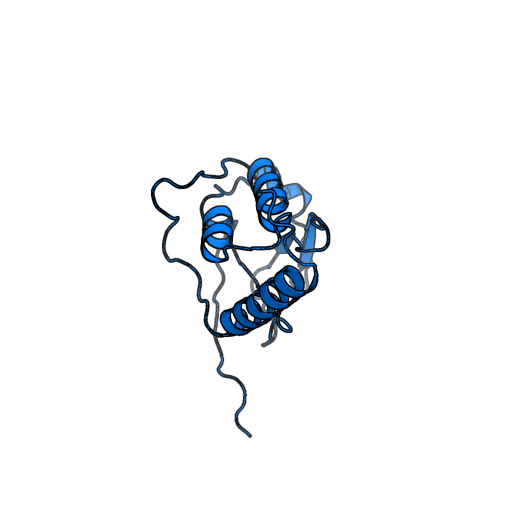TOM 949 C CA . HIS A 1 118 ? 2.456 -4.695 -14.930 1.00 92.69 118 HIS A CA 1
ATOM 950 C C . HIS A 1 118 ? 1.323 -3.694 -14.689 1.00 92.69 118 HIS A C 1
ATOM 952 O O . HIS A 1 118 ? 1.560 -2.569 -14.246 1.00 92.69 118 HIS A O 1
ATOM 958 N N . ASP A 1 119 ? 0.096 -4.123 -14.974 1.00 90.31 119 ASP A N 1
ATOM 959 C CA . ASP A 1 119 ? -1.129 -3.445 -14.572 1.00 90.31 119 ASP A CA 1
ATOM 960 C C . ASP A 1 119 ? -1.759 -4.143 -13.349 1.00 90.31 119 ASP A C 1
ATOM 962 O O . ASP A 1 119 ? -1.182 -5.062 -12.761 1.00 90.31 119 ASP A O 1
ATOM 966 N N . HIS A 1 120 ? -2.940 -3.679 -12.938 1.00 85.00 120 HIS A N 1
ATOM 967 C CA . HIS A 1 120 ? -3.653 -4.199 -11.768 1.00 85.00 120 HIS A CA 1
ATOM 968 C C . HIS A 1 120 ? -5.041 -4.766 -12.107 1.00 85.00 120 HIS A C 1
ATOM 970 O O . HIS A 1 120 ? -5.868 -4.881 -11.205 1.00 85.00 120 HIS A O 1
ATOM 976 N N . ALA A 1 121 ? -5.299 -5.130 -13.373 1.00 83.50 121 ALA A N 1
ATOM 977 C CA . ALA A 1 121 ? -6.520 -5.814 -13.819 1.00 83.50 121 ALA A CA 1
ATOM 978 C C . ALA A 1 121 ? -7.817 -5.201 -13.242 1.00 83.50 121 ALA A C 1
ATOM 980 O O . ALA A 1 121 ? -8.574 -5.866 -12.535 1.00 83.50 121 ALA A O 1
ATOM 981 N N . ASP A 1 122 ? -8.020 -3.902 -13.483 1.00 79.94 122 ASP A N 1
ATOM 982 C CA . ASP A 1 122 ? -9.168 -3.106 -13.011 1.00 79.94 122 ASP A CA 1
ATOM 983 C C . ASP A 1 122 ? -9.374 -3.058 -11.479 1.00 79.94 122 ASP A C 1
ATOM 985 O O . ASP A 1 122 ? -10.419 -2.619 -10.999 1.00 79.94 122 ASP A O 1
ATOM 989 N N . SER A 1 123 ? -8.369 -3.446 -10.687 1.00 84.62 123 SER A N 1
ATOM 990 C CA . SER A 1 123 ? -8.382 -3.308 -9.227 1.00 84.62 123 SER A CA 1
ATOM 991 C C . SER A 1 123 ? -7.653 -2.044 -8.769 1.00 84.62 123 SER A C 1
ATOM 993 O O . SER A 1 123 ? -6.566 -1.718 -9.251 1.00 84.62 123 SER A O 1
ATOM 995 N N . HIS A 1 124 ? -8.209 -1.349 -7.773 1.00 87.88 124 HIS A N 1
ATOM 996 C CA . HIS A 1 124 ? -7.509 -0.243 -7.122 1.00 87.88 124 HIS A CA 1
ATOM 997 C C . HIS A 1 124 ? -6.315 -0.752 -6.309 1.00 87.88 124 HIS A C 1
ATOM 999 O O . HIS A 1 124 ? -6.461 -1.611 -5.440 1.00 87.88 124 HIS A O 1
ATOM 1005 N N . CYS A 1 125 ? -5.141 -0.173 -6.556 1.00 90.81 125 CYS A N 1
ATOM 1006 C CA . CYS A 1 125 ? -3.920 -0.468 -5.818 1.00 90.81 125 CYS A CA 1
ATOM 1007 C C . CYS A 1 125 ? -3.482 0.763 -5.020 1.00 90.81 125 CYS A C 1
ATOM 1009 O O . CYS A 1 125 ? -3.297 1.843 -5.578 1.00 90.81 125 CYS A O 1
ATOM 1011 N N . PHE A 1 126 ? -3.300 0.590 -3.711 1.00 93.38 126 PHE A N 1
ATOM 1012 C CA . PHE A 1 126 ? -2.760 1.619 -2.828 1.00 93.38 126 PHE A CA 1
ATOM 1013 C C . PHE A 1 126 ? -1.449 1.120 -2.232 1.00 93.38 126 PHE A C 1
ATOM 1015 O O . PHE A 1 126 ? -1.405 0.059 -1.607 1.00 93.38 126 PHE A O 1
ATOM 1022 N N . MET A 1 127 ? -0.381 1.900 -2.391 1.00 93.44 127 MET A N 1
ATOM 1023 C CA . MET A 1 127 ? 0.933 1.577 -1.842 1.00 93.44 127 MET A CA 1
ATOM 1024 C C . MET A 1 127 ? 1.323 2.561 -0.741 1.00 93.44 127 MET A C 1
ATOM 1026 O O . MET A 1 127 ? 1.115 3.767 -0.852 1.00 93.44 127 MET A O 1
ATOM 1030 N N . LYS A 1 128 ? 1.924 2.032 0.327 1.00 94.19 128 LYS A N 1
ATOM 1031 C CA . LYS A 1 128 ? 2.517 2.807 1.419 1.00 94.19 128 LYS A CA 1
ATOM 1032 C C . LYS A 1 128 ? 3.907 2.264 1.724 1.00 94.19 128 LYS A C 1
ATOM 1034 O O . LYS A 1 128 ? 4.050 1.087 2.050 1.00 94.19 128 LYS A O 1
ATOM 1039 N N . MET A 1 129 ? 4.914 3.135 1.712 1.00 95.88 129 MET A N 1
ATOM 1040 C CA . MET A 1 129 ? 6.242 2.789 2.215 1.00 95.88 129 MET A CA 1
ATOM 1041 C C . MET A 1 129 ? 6.223 2.627 3.739 1.00 95.88 129 MET A C 1
ATOM 1043 O O . MET A 1 129 ? 5.848 3.544 4.469 1.00 95.88 129 MET A O 1
ATOM 1047 N N . LEU A 1 130 ? 6.634 1.451 4.221 1.00 96.81 130 LEU A N 1
ATOM 1048 C CA . LEU A 1 130 ? 6.753 1.162 5.658 1.00 96.81 130 LEU A CA 1
ATOM 1049 C C . LEU A 1 130 ? 8.175 1.362 6.189 1.00 96.81 130 LEU A C 1
ATOM 1051 O O . LEU A 1 130 ? 8.342 1.732 7.353 1.00 96.81 130 LEU A O 1
ATOM 1055 N N . LYS A 1 131 ? 9.185 1.085 5.356 1.00 96.50 131 LYS A N 1
ATOM 1056 C CA . LYS A 1 131 ? 10.615 1.240 5.641 1.00 96.50 131 LYS A CA 1
ATOM 1057 C C . LYS A 1 131 ? 11.397 1.256 4.324 1.00 96.50 131 LYS A C 1
ATOM 1059 O O . LYS A 1 131 ? 11.084 0.467 3.437 1.00 96.50 131 LYS A O 1
ATOM 1064 N N . GLY A 1 132 ? 12.443 2.079 4.250 1.00 95.94 132 GLY A N 1
ATOM 1065 C CA . GLY A 1 132 ? 13.282 2.206 3.057 1.00 95.94 132 GLY A CA 1
ATOM 1066 C C . GLY A 1 132 ? 12.602 3.020 1.960 1.00 95.94 132 GLY A C 1
ATOM 1067 O O . GLY A 1 132 ? 11.703 3.810 2.244 1.00 95.94 132 GLY A O 1
ATOM 1068 N N . GLU A 1 133 ? 13.031 2.808 0.720 1.00 95.38 133 GLU A N 1
ATOM 1069 C CA . GLU A 1 133 ? 12.615 3.590 -0.445 1.00 95.38 133 GLU A CA 1
ATOM 1070 C C . GLU A 1 133 ? 12.338 2.665 -1.638 1.00 95.38 133 GLU A C 1
ATOM 1072 O O . GLU A 1 133 ? 12.923 1.587 -1.750 1.00 95.38 133 GLU A O 1
ATOM 1077 N N . LEU A 1 134 ? 11.427 3.087 -2.515 1.00 94.56 134 LEU A N 1
ATOM 1078 C CA . LEU A 1 134 ? 11.153 2.469 -3.811 1.00 94.56 134 LEU A CA 1
ATOM 1079 C C . LEU A 1 134 ? 11.012 3.573 -4.857 1.00 94.56 134 LEU A C 1
ATOM 1081 O O . LEU A 1 134 ? 10.499 4.652 -4.562 1.00 94.56 134 LEU A O 1
ATOM 1085 N N . THR A 1 135 ? 11.416 3.278 -6.087 1.00 94.88 135 THR A N 1
ATOM 1086 C CA . THR A 1 135 ? 11.173 4.144 -7.241 1.00 94.88 135 THR A CA 1
ATOM 1087 C C . THR A 1 135 ? 9.995 3.597 -8.038 1.00 94.88 135 THR A C 1
ATOM 1089 O O . THR A 1 135 ? 10.049 2.473 -8.534 1.00 94.88 135 THR A O 1
ATOM 1092 N N . GLU A 1 136 ? 8.936 4.394 -8.176 1.00 93.00 136 GLU A N 1
ATOM 1093 C CA . GLU A 1 136 ? 7.824 4.105 -9.083 1.00 93.00 136 GLU A CA 1
ATOM 1094 C C . GLU A 1 136 ? 8.110 4.739 -10.452 1.00 93.00 136 GLU A C 1
ATOM 1096 O O . GLU A 1 136 ? 8.420 5.927 -10.539 1.00 93.00 136 GLU A O 1
ATOM 1101 N N . VAL A 1 137 ? 7.982 3.956 -11.527 1.00 93.06 137 VAL A N 1
ATOM 1102 C CA . VAL A 1 137 ? 8.039 4.455 -12.908 1.00 93.06 137 VAL A CA 1
ATOM 1103 C C . VAL A 1 137 ? 6.717 4.127 -13.589 1.00 93.06 137 VAL A C 1
ATOM 1105 O O . VAL A 1 137 ? 6.345 2.959 -13.690 1.00 93.06 137 VAL A O 1
ATOM 1108 N N . ARG A 1 138 ? 6.008 5.158 -14.060 1.00 90.31 138 ARG A N 1
ATOM 1109 C CA . ARG A 1 138 ? 4.715 5.010 -14.738 1.00 90.31 138 ARG A CA 1
ATOM 1110 C C . ARG A 1 138 ? 4.892 4.997 -16.248 1.00 90.31 138 ARG A C 1
ATOM 1112 O O . ARG A 1 138 ? 5.582 5.848 -16.805 1.00 90.31 138 ARG A O 1
ATOM 1119 N N . TYR A 1 139 ? 4.221 4.054 -16.895 1.00 90.19 139 TYR A N 1
ATOM 1120 C CA . TYR A 1 139 ? 4.214 3.892 -18.344 1.00 90.19 139 TYR A CA 1
ATOM 1121 C C . TYR A 1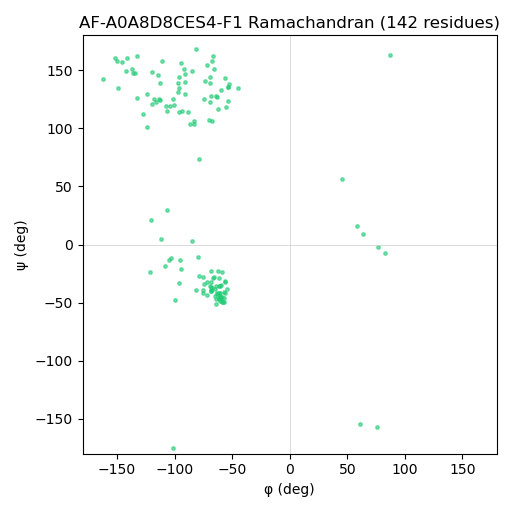 139 ? 2.811 4.167 -18.884 1.00 90.19 139 TYR A C 1
ATOM 1123 O O . TYR A 1 139 ? 1.814 3.859 -18.231 1.00 90.19 139 TYR A O 1
ATOM 1131 N N . ALA A 1 140 ? 2.731 4.747 -20.081 1.00 89.44 140 ALA A N 1
ATOM 1132 C CA . ALA A 1 140 ? 1.478 4.787 -20.824 1.00 89.44 140 ALA A CA 1
ATOM 1133 C C . ALA A 1 140 ? 1.144 3.386 -21.353 1.00 89.44 140 ALA A C 1
ATOM 1135 O O . ALA A 1 140 ? 2.045 2.578 -21.592 1.00 89.44 140 ALA A O 1
ATOM 1136 N N . TRP A 1 141 ? -0.143 3.121 -21.580 1.00 86.94 141 TRP A N 1
ATOM 1137 C CA . TRP A 1 141 ? -0.559 1.919 -22.300 1.00 86.94 141 TRP A CA 1
ATOM 1138 C C . TRP A 1 141 ? 0.110 1.865 -23.683 1.00 86.94 141 TRP A C 1
ATOM 1140 O O . TRP A 1 141 ? 0.274 2.921 -24.310 1.00 86.94 141 TRP A O 1
ATOM 1150 N N . PRO A 1 142 ? 0.502 0.668 -24.165 1.00 88.75 142 PRO A N 1
ATOM 1151 C CA . PRO A 1 142 ? 1.007 0.507 -25.520 1.00 88.75 142 PRO A CA 1
ATOM 1152 C C . PRO A 1 142 ? 0.015 1.094 -26.525 1.00 88.75 142 PRO A C 1
ATOM 1154 O O . PRO A 1 142 ? -1.197 0.936 -26.377 1.00 88.75 142 PRO A O 1
ATOM 1157 N N . LYS A 1 143 ? 0.543 1.800 -27.522 1.00 88.56 143 LYS A N 1
ATOM 1158 C CA . LYS A 1 143 ? -0.219 2.179 -28.710 1.00 88.56 143 LYS A CA 1
ATOM 1159 C C . LYS A 1 143 ? -0.019 1.071 -29.738 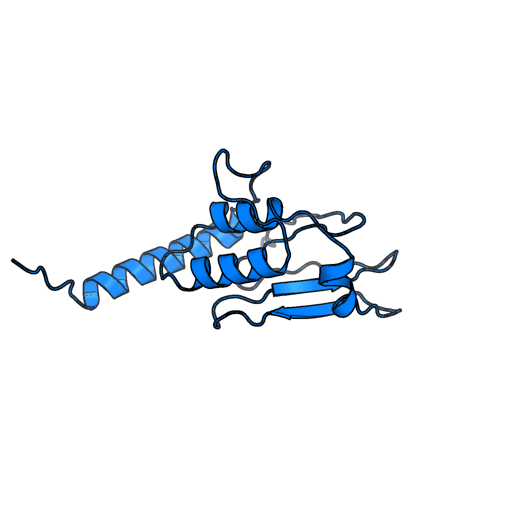1.00 88.56 143 LYS A C 1
ATOM 1161 O O . LYS A 1 143 ? 1.102 0.569 -29.834 1.00 88.56 143 LYS A O 1
ATOM 1166 N N . ASP A 1 144 ? -1.083 0.714 -30.446 1.00 72.31 144 ASP A N 1
ATOM 1167 C CA . ASP A 1 144 ? -1.008 -0.185 -31.603 1.00 72.31 144 ASP A CA 1
ATOM 1168 C C . ASP A 1 144 ? -0.119 0.395 -32.718 1.00 72.31 144 ASP A C 1
ATOM 1170 O O . ASP A 1 144 ? -0.081 1.645 -32.866 1.00 72.31 144 ASP A O 1
#

Solvent-accessible surface area (backbone atoms only — not comparable to full-atom values): 9572 Å² total; per-residue (Å²): 136,83,79,76,79,51,71,68,61,54,51,55,54,49,52,55,46,53,54,50,52,45,55,40,57,79,68,66,82,77,74,97,62,61,62,82,96,55,85,67,20,75,40,71,68,51,39,52,53,51,50,50,56,48,60,67,45,91,73,72,60,66,68,57,53,47,24,41,60,62,41,40,55,73,52,66,88,78,52,50,91,49,65,59,77,49,95,89,48,58,30,82,28,79,74,42,68,61,85,82,77,48,74,44,66,46,72,32,69,54,92,92,53,78,80,79,94,77,84,58,88,79,46,83,82,85,87,72,86,72,74,85,87,84,88,88,83,89,76,78,78,86,77,134

Nearest PDB structures (foldseek):
  6bpt-assembly1_A  TM=9.844E-01  e=1.030E-07  Homo sapiens
  6bgm-assembly1_A  TM=9.856E-01  e=1.516E-07  Homo sapiens
  5efu-assembly1_A  TM=9.519E-01  e=1.098E-07  Rattus norvegicus
  4xfh-assembly1_A  TM=9.640E-01  e=1.963E-07  Rattus norvegicus
  4ysf-assembly1_A  TM=9.539E-01  e=2.093E-07  Rattus norvegicus

Mean predicted aligned error: 6.87 Å

InterPro domains:
  IPR010300 Cysteine dioxygenase type I [PF05995] (41-143)
  IPR010300 Cysteine dioxygenase type I [PTHR12918] (30-144)
  IPR011051 RmlC-like cupin domain superfamily [SSF51182] (42-143)
  IPR014710 RmlC-like jelly roll fold [G3DSA:2.60.120.10] (35-144)

Sequence (144 aa):
MTSVMRIEDAEVAAENQEQYLRGLTKTFTGIEKPLKDAPQCGTLTELIAELHRVFAEDRVNIEYVNHLMMSYKSNAAEWRKFAKFDRYRYTRNLVDAGNGKFNLMLLCWNEGHASAIHDHADSHCFMKMLKGELTEVRYAWPKD

Secondary structure (DSSP, 8-state):
------HHHHHHHHHHHHHHHHHHTTT----SS--TTPPP--SHHHHHHHHHHHHHSSS--HHHHHHHHHH----HHHH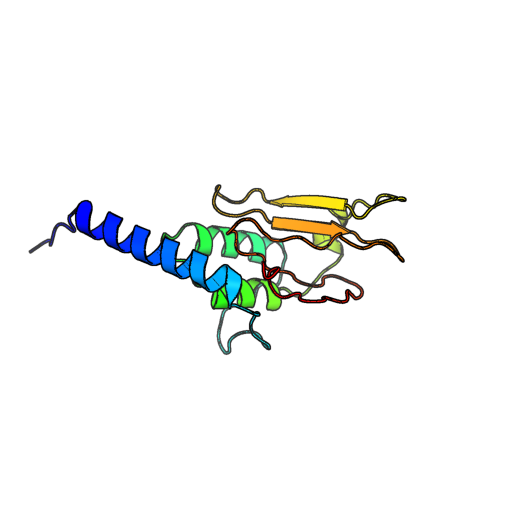GGG----SSS-EEEEEE-TTSS--EEEEE--TT--PPS---TT-------SSS-------PPPP-

pLDDT: mean 87.98, std 14.01, range [36.72, 98.5]

Organism: Culex pipiens (NCBI:txid7175)

Radius of gyration: 17.87 Å; Cα contacts (8 Å, |Δi|>4): 137; chains: 1; bounding box: 63×32×48 Å